Protein AF-A0A662EHV6-F1 (afdb_monomer)

Solvent-accessible surface area (backbone atoms only — not comparable to full-atom values): 7447 Å² total; per-residue (Å²): 114,70,72,64,53,60,54,46,40,77,77,34,56,90,29,50,46,76,47,79,94,77,36,80,43,64,39,72,70,34,49,52,53,50,50,56,39,47,53,36,38,73,76,69,40,50,70,58,54,27,38,51,53,51,51,53,54,51,51,53,52,51,58,62,69,69,54,76,88,69,84,81,82,81,90,74,82,76,65,64,75,56,52,56,55,53,50,51,52,51,50,52,51,50,51,54,53,49,52,53,52,48,51,54,50,50,56,51,50,74,72,46,69,84,55,77,78,63,65,67,78,68,80,124

Nearest PDB structures (foldsee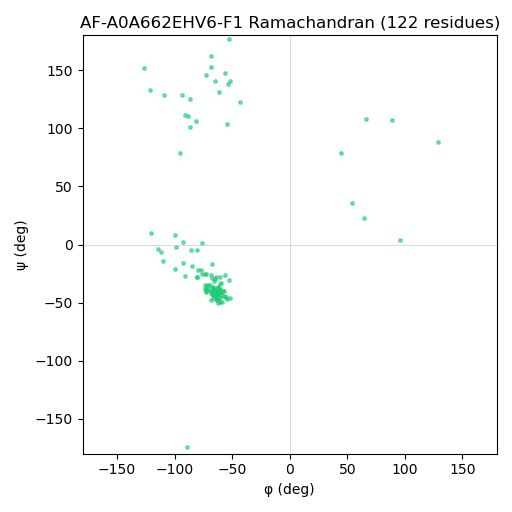k):
  3gpv-assembly1_A  TM=4.441E-01  e=5.836E-02  [Bacillus thuringiensis] serovar konkukian
  5i41-assembly1_B  TM=6.691E-01  e=4.387E-01  Bacillus subtilis subsp. subtilis str. 168
  1q07-assembly1_B  TM=4.599E-01  e=5.794E-01  Escherichia coli
  4wlw-assembly2_A  TM=4.585E-01  e=7.652E-01  Escherichia coli K-12
  4wls-assembly1_B  TM=4.390E-01  e=1.011E+00  Escherichia coli DH5[alpha]

Sequence (124 aa):
MRNRIEAVRDLLAADIRRGANNQLLITERGLDTLKALQELCETGHTLKEASNILRYEINRKDERLARPGSETGQKLDKQEETGWEALVEHLAAQVRALERRVAALEARRAGEGEPWWLRWTGAQ

Foldseek 3Di:
DVVLCVLCCVVQVVFWDQDPPRDTHGHPVSVVLVVQLVVCVVVVDDSNVSSVVVVVVVVVVVVVVPDDDDDDDDDPPPPVVVVVVVVVVVVVVVVVVVVVVVVVVVVVVVVVPDDPVVVVVPDD

Mean predicted aligned error: 17.4 Å

pLDDT: mean 73.5, std 15.08, range [35.88, 93.5]

Structure (mmCIF, N/CA/C/O backbone):
data_AF-A0A662EHV6-F1
#
_entry.id   AF-A0A662EHV6-F1
#
loop_
_atom_site.group_PDB
_atom_site.id
_atom_site.type_symbol
_atom_site.label_atom_id
_atom_site.label_alt_id
_atom_site.label_comp_id
_atom_site.label_asym_id
_atom_site.label_entity_id
_atom_site.label_seq_id
_atom_site.pdbx_PDB_ins_code
_atom_site.Cartn_x
_atom_site.Cartn_y
_atom_site.Cartn_z
_atom_site.occupancy
_atom_site.B_iso_or_equiv
_atom_site.auth_seq_id
_atom_site.auth_comp_id
_atom_site.auth_asym_id
_atom_site.auth_atom_id
_atom_site.pdbx_PDB_model_num
ATOM 1 N N . MET A 1 1 ? 12.857 -9.197 4.931 1.00 49.81 1 MET A N 1
ATOM 2 C CA . MET A 1 1 ? 13.136 -8.338 3.751 1.00 49.81 1 MET A CA 1
ATOM 3 C C . MET A 1 1 ? 12.500 -8.851 2.454 1.00 49.81 1 MET A C 1
ATOM 5 O O . MET A 1 1 ? 11.968 -8.029 1.722 1.00 49.81 1 MET A O 1
ATOM 9 N N . ARG A 1 2 ? 12.482 -10.171 2.187 1.00 52.22 2 ARG A N 1
ATOM 10 C CA . ARG A 1 2 ? 11.960 -10.780 0.940 1.00 52.22 2 ARG A CA 1
ATOM 11 C C . ARG A 1 2 ? 10.531 -10.348 0.557 1.00 52.22 2 ARG A C 1
ATOM 13 O O . ARG A 1 2 ? 10.329 -9.874 -0.553 1.00 52.22 2 ARG A O 1
ATOM 20 N N . ASN A 1 3 ? 9.601 -10.350 1.518 1.00 58.53 3 ASN A N 1
ATOM 21 C CA . ASN A 1 3 ? 8.202 -9.948 1.287 1.00 58.53 3 ASN A CA 1
ATOM 22 C C . ASN A 1 3 ? 8.025 -8.476 0.877 1.00 58.53 3 ASN A C 1
ATOM 24 O O . ASN A 1 3 ? 7.059 -8.141 0.199 1.00 58.53 3 ASN A O 1
ATOM 28 N N . ARG A 1 4 ? 8.937 -7.581 1.289 1.00 58.06 4 ARG A N 1
ATOM 29 C CA . ARG A 1 4 ? 8.844 -6.147 0.956 1.00 58.06 4 ARG A CA 1
ATOM 30 C C . ARG A 1 4 ? 9.187 -5.897 -0.510 1.00 58.06 4 ARG A C 1
ATOM 32 O O . ARG A 1 4 ? 8.544 -5.084 -1.156 1.00 58.06 4 ARG A O 1
ATOM 39 N N . ILE A 1 5 ? 10.170 -6.629 -1.027 1.00 62.12 5 ILE A N 1
ATOM 40 C CA . ILE A 1 5 ? 10.596 -6.531 -2.425 1.00 62.12 5 ILE A CA 1
ATOM 41 C C . ILE A 1 5 ? 9.547 -7.171 -3.340 1.00 62.12 5 ILE A C 1
ATOM 43 O O . ILE A 1 5 ? 9.223 -6.604 -4.376 1.00 62.12 5 ILE A O 1
ATOM 47 N N . GLU A 1 6 ? 8.958 -8.302 -2.940 1.00 66.75 6 GLU A N 1
ATOM 48 C CA . GLU A 1 6 ? 7.897 -8.960 -3.716 1.00 66.75 6 GLU A CA 1
ATOM 49 C C . GLU A 1 6 ? 6.646 -8.091 -3.878 1.00 66.75 6 GLU A C 1
ATOM 51 O O . GLU A 1 6 ? 6.082 -8.049 -4.965 1.00 66.75 6 GLU A O 1
ATOM 56 N N . ALA A 1 7 ? 6.255 -7.335 -2.847 1.00 64.88 7 ALA A N 1
ATOM 57 C CA . ALA A 1 7 ? 5.065 -6.483 -2.901 1.00 64.88 7 ALA A CA 1
ATOM 58 C C . ALA A 1 7 ? 5.130 -5.398 -3.990 1.00 64.88 7 ALA A C 1
ATOM 60 O O . ALA A 1 7 ? 4.089 -4.971 -4.492 1.00 64.88 7 ALA A O 1
ATOM 61 N N . VAL A 1 8 ? 6.335 -4.950 -4.345 1.00 67.00 8 VAL A N 1
ATOM 62 C CA . VAL A 1 8 ? 6.567 -3.846 -5.291 1.00 67.00 8 VAL A CA 1
ATOM 63 C C . VAL A 1 8 ? 7.159 -4.344 -6.613 1.00 67.00 8 VAL A C 1
ATOM 65 O O . VAL A 1 8 ? 7.134 -3.634 -7.615 1.00 67.00 8 VAL A O 1
ATOM 68 N N . ARG A 1 9 ? 7.645 -5.590 -6.655 1.00 74.81 9 ARG A N 1
ATOM 69 C CA . ARG A 1 9 ? 8.283 -6.180 -7.837 1.00 74.81 9 ARG A CA 1
ATOM 70 C C . ARG A 1 9 ? 7.395 -6.089 -9.068 1.00 74.81 9 ARG A C 1
ATOM 72 O O . ARG A 1 9 ? 7.876 -5.682 -10.113 1.00 74.81 9 ARG A O 1
ATOM 79 N N . ASP A 1 10 ? 6.123 -6.440 -8.938 1.00 75.00 10 ASP A N 1
ATOM 80 C CA . ASP A 1 10 ? 5.221 -6.511 -10.088 1.00 75.00 10 ASP A CA 1
ATOM 81 C C . ASP A 1 10 ? 4.845 -5.110 -10.614 1.00 75.00 10 ASP A C 1
ATOM 83 O O . ASP A 1 10 ? 4.591 -4.956 -11.802 1.00 75.00 10 ASP A O 1
ATOM 87 N N . LEU A 1 11 ? 4.890 -4.079 -9.757 1.00 74.19 11 LEU A N 1
ATOM 88 C CA . LEU A 1 11 ? 4.700 -2.675 -10.151 1.00 74.19 11 LEU A CA 1
ATOM 89 C C . LEU A 1 11 ? 5.899 -2.121 -10.921 1.00 74.19 11 LEU A C 1
ATOM 91 O O . LEU A 1 11 ? 5.736 -1.345 -11.852 1.00 74.19 11 LEU A O 1
ATOM 95 N N . LEU A 1 12 ? 7.105 -2.517 -10.521 1.00 79.56 12 LEU A N 1
ATOM 96 C CA . LEU A 1 12 ? 8.347 -1.992 -11.080 1.00 79.56 12 LEU A CA 1
ATOM 97 C C . LEU A 1 12 ? 8.963 -2.909 -12.144 1.00 79.56 12 LEU A C 1
ATOM 99 O O . LEU A 1 12 ? 9.991 -2.568 -12.719 1.00 79.56 12 LEU A O 1
ATOM 103 N N . ALA A 1 13 ? 8.363 -4.069 -12.427 1.00 79.38 13 ALA A N 1
ATOM 104 C CA . ALA A 1 13 ? 8.908 -5.067 -13.349 1.00 79.38 13 ALA A CA 1
ATOM 105 C C . ALA A 1 13 ? 9.088 -4.531 -14.777 1.00 79.38 13 ALA A C 1
ATOM 107 O O . ALA A 1 13 ? 10.033 -4.919 -15.460 1.00 79.38 13 ALA A O 1
ATOM 108 N N . ALA A 1 14 ? 8.201 -3.635 -15.219 1.00 77.88 14 ALA A N 1
ATOM 109 C CA . ALA A 1 14 ? 8.291 -2.996 -16.530 1.00 77.88 14 ALA A CA 1
ATOM 110 C C . ALA A 1 14 ? 9.367 -1.894 -16.586 1.00 77.88 14 ALA A C 1
ATOM 112 O O . ALA A 1 14 ? 9.915 -1.614 -17.653 1.00 77.88 14 ALA A O 1
ATOM 113 N N . ASP A 1 15 ? 9.689 -1.307 -15.432 1.00 82.25 15 ASP A N 1
ATOM 114 C CA . ASP A 1 15 ? 10.468 -0.076 -15.298 1.00 82.25 15 ASP A CA 1
ATOM 115 C C . ASP A 1 15 ? 11.855 -0.283 -14.664 1.00 82.25 15 ASP A C 1
ATOM 117 O O . ASP A 1 15 ? 12.668 0.641 -14.631 1.00 82.25 15 ASP A O 1
ATOM 121 N N . ILE A 1 16 ? 12.161 -1.497 -14.192 1.00 84.12 16 ILE A N 1
ATOM 122 C CA . ILE A 1 16 ? 13.467 -1.889 -13.654 1.00 84.12 16 ILE A CA 1
ATOM 123 C C . ILE A 1 16 ? 14.170 -2.838 -14.619 1.00 84.12 16 ILE A C 1
ATOM 125 O O . ILE A 1 16 ? 13.651 -3.887 -14.999 1.00 84.12 16 ILE A O 1
ATOM 129 N N . ARG A 1 17 ? 15.421 -2.516 -14.945 1.00 82.19 17 ARG A N 1
ATOM 130 C CA . ARG A 1 17 ? 16.323 -3.368 -15.724 1.00 82.19 17 ARG A CA 1
ATOM 131 C C . ARG A 1 17 ? 17.636 -3.567 -14.983 1.00 82.19 17 ARG A C 1
ATOM 133 O O . ARG A 1 17 ? 18.073 -2.711 -14.221 1.00 82.19 17 ARG A O 1
ATOM 140 N N . ARG A 1 18 ? 18.297 -4.701 -15.219 1.00 84.31 18 ARG A N 1
ATOM 141 C CA . ARG A 1 18 ? 19.673 -4.906 -14.749 1.00 84.31 18 ARG A CA 1
ATOM 142 C C . ARG A 1 18 ? 20.649 -4.355 -15.786 1.00 84.31 18 ARG A C 1
ATOM 144 O O . ARG A 1 18 ? 20.575 -4.725 -16.954 1.00 84.31 18 ARG A O 1
ATOM 151 N N . GLY A 1 19 ? 21.535 -3.469 -15.352 1.00 83.31 19 GLY A N 1
ATOM 152 C CA . GLY A 1 19 ? 22.663 -2.960 -16.122 1.00 83.31 19 GLY A CA 1
ATOM 153 C C . GLY A 1 19 ? 23.918 -3.818 -15.955 1.00 83.31 19 GLY A C 1
ATOM 154 O O . GLY A 1 19 ? 23.908 -4.864 -15.296 1.00 83.31 19 GLY A O 1
ATOM 155 N N . ALA A 1 20 ? 25.023 -3.349 -16.538 1.00 84.25 20 ALA A N 1
ATOM 156 C CA . ALA A 1 20 ? 26.338 -3.956 -16.346 1.00 84.25 20 ALA A CA 1
ATOM 157 C C . ALA A 1 20 ? 26.703 -4.007 -14.850 1.00 84.25 20 ALA A C 1
ATOM 159 O O . ALA A 1 20 ? 26.296 -3.145 -14.072 1.00 84.25 20 ALA A O 1
ATOM 160 N N . ASN A 1 21 ? 27.454 -5.031 -14.431 1.00 82.44 21 ASN A N 1
ATOM 161 C CA . ASN A 1 21 ? 27.881 -5.212 -13.035 1.00 82.44 21 ASN A CA 1
ATOM 162 C C . ASN A 1 21 ? 26.732 -5.210 -12.008 1.00 82.44 21 ASN A C 1
ATOM 164 O O . ASN A 1 21 ? 26.892 -4.732 -10.888 1.00 82.44 21 ASN A O 1
ATOM 168 N N . ASN A 1 22 ? 25.570 -5.761 -12.376 1.00 78.38 22 ASN A N 1
ATOM 169 C CA . ASN A 1 22 ? 24.417 -5.916 -11.486 1.00 78.38 22 ASN A CA 1
ATOM 170 C C . ASN A 1 22 ? 23.791 -4.594 -10.996 1.00 78.38 22 ASN A C 1
ATOM 172 O O . ASN A 1 22 ? 23.107 -4.572 -9.971 1.00 78.38 22 ASN A O 1
ATOM 176 N N . GLN A 1 23 ? 24.004 -3.500 -11.729 1.00 82.69 23 GLN A N 1
ATOM 177 C CA . GLN A 1 23 ? 23.354 -2.218 -11.465 1.00 82.69 23 GLN A CA 1
ATOM 178 C C . GLN A 1 23 ? 21.840 -2.324 -11.689 1.00 82.69 23 GLN A C 1
ATOM 180 O O . GLN A 1 23 ? 21.396 -2.982 -12.629 1.00 82.69 23 GLN A O 1
ATOM 185 N N . LEU A 1 24 ? 21.038 -1.676 -10.844 1.00 81.62 24 LEU A N 1
ATOM 186 C CA . LEU A 1 24 ? 19.604 -1.514 -11.082 1.00 81.62 24 LEU A CA 1
ATOM 187 C C . LEU A 1 24 ? 19.393 -0.203 -11.835 1.00 81.62 24 LEU A C 1
ATOM 189 O O . LEU A 1 24 ? 19.621 0.874 -11.292 1.00 81.62 24 LEU A O 1
ATOM 193 N N . LEU A 1 25 ? 18.988 -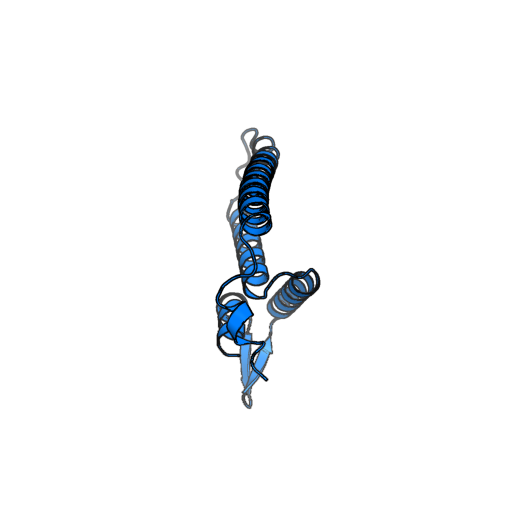0.314 -13.094 1.00 85.56 25 LEU A N 1
ATOM 194 C CA . LEU A 1 25 ? 18.582 0.807 -13.925 1.00 85.56 25 LEU A CA 1
ATOM 195 C C . LEU A 1 25 ? 17.071 0.955 -13.799 1.00 85.56 25 LEU A C 1
ATOM 197 O O . LEU A 1 25 ? 16.339 -0.021 -13.965 1.00 85.56 25 LEU A O 1
ATOM 201 N N . ILE A 1 26 ? 16.618 2.163 -13.492 1.00 86.06 26 ILE A N 1
ATOM 202 C CA . ILE A 1 26 ? 15.206 2.477 -13.284 1.00 86.06 26 ILE A CA 1
ATOM 203 C C . ILE A 1 26 ? 14.828 3.564 -14.286 1.00 86.06 26 ILE A C 1
ATOM 205 O O . ILE A 1 26 ? 15.573 4.530 -14.451 1.00 86.06 26 ILE A O 1
ATOM 209 N N . THR A 1 27 ? 13.708 3.390 -14.983 1.00 87.56 27 THR A N 1
ATOM 210 C CA . THR A 1 27 ? 13.149 4.428 -15.863 1.00 87.56 27 THR A CA 1
ATOM 211 C C . THR A 1 27 ? 12.628 5.608 -15.033 1.00 87.56 27 THR A C 1
ATOM 213 O O . THR A 1 27 ? 12.359 5.468 -13.840 1.00 87.56 27 THR A O 1
ATOM 216 N N . GLU A 1 28 ? 12.430 6.776 -15.649 1.00 84.69 28 GLU A N 1
ATOM 217 C CA . GLU A 1 28 ? 11.820 7.927 -14.957 1.00 84.69 28 GLU A CA 1
ATOM 218 C C . GLU A 1 28 ? 10.435 7.580 -14.389 1.00 84.69 28 GLU A C 1
ATOM 220 O O . GLU A 1 28 ? 10.145 7.869 -13.231 1.00 84.69 28 GLU A O 1
ATOM 225 N N . ARG A 1 29 ? 9.633 6.821 -15.146 1.00 81.25 29 ARG A N 1
ATOM 226 C CA . ARG A 1 29 ? 8.340 6.291 -14.690 1.00 81.25 29 ARG A CA 1
ATOM 227 C C . ARG A 1 29 ? 8.473 5.395 -13.451 1.00 81.25 29 ARG A C 1
ATOM 229 O O . ARG A 1 29 ? 7.665 5.489 -12.524 1.00 81.25 29 ARG A O 1
ATOM 236 N N . GLY A 1 30 ? 9.497 4.543 -13.408 1.00 83.81 30 GLY A N 1
ATOM 237 C CA . GLY A 1 30 ? 9.795 3.714 -12.240 1.00 83.81 30 GLY A CA 1
ATOM 238 C C . GLY A 1 30 ? 10.228 4.536 -11.027 1.00 83.81 30 GLY A C 1
ATOM 239 O O . GLY A 1 30 ? 9.850 4.215 -9.900 1.00 83.81 30 GLY A O 1
ATOM 240 N N . LEU A 1 31 ? 10.975 5.622 -11.247 1.00 87.12 31 LEU A N 1
ATOM 241 C CA . LEU A 1 31 ? 11.360 6.557 -10.191 1.00 87.12 31 LEU A CA 1
ATOM 242 C C . LEU A 1 31 ? 10.140 7.276 -9.605 1.00 87.12 31 LEU A C 1
ATOM 244 O O . LEU A 1 31 ? 10.019 7.366 -8.385 1.00 87.12 31 LEU A O 1
ATOM 248 N N . ASP A 1 32 ? 9.222 7.741 -10.448 1.00 86.62 32 ASP A N 1
ATOM 249 C CA . ASP A 1 32 ? 7.990 8.392 -9.993 1.00 86.62 32 ASP A CA 1
ATOM 250 C C . ASP A 1 32 ? 7.093 7.423 -9.217 1.00 86.62 32 ASP A C 1
ATOM 252 O O . ASP A 1 32 ? 6.553 7.771 -8.168 1.00 86.62 32 ASP A O 1
ATOM 256 N N . THR A 1 33 ? 7.022 6.167 -9.664 1.00 85.88 33 THR A N 1
ATOM 257 C CA . THR A 1 33 ? 6.310 5.100 -8.944 1.00 85.88 33 THR A CA 1
ATOM 258 C C . THR A 1 33 ? 6.916 4.856 -7.558 1.00 85.88 33 THR A C 1
ATOM 260 O O . THR A 1 33 ? 6.186 4.683 -6.584 1.00 85.88 33 THR A O 1
ATOM 263 N N . LEU A 1 34 ? 8.248 4.876 -7.436 1.00 86.69 34 LEU A N 1
ATOM 264 C CA . LEU A 1 34 ? 8.936 4.747 -6.148 1.00 86.69 34 LEU A CA 1
ATOM 265 C C . LEU A 1 34 ? 8.695 5.948 -5.227 1.00 86.69 34 LEU A C 1
ATOM 267 O O . LEU A 1 34 ? 8.496 5.744 -4.031 1.00 86.69 34 LEU A O 1
ATOM 271 N N . LYS A 1 35 ? 8.679 7.173 -5.766 1.00 88.69 35 LYS A N 1
ATOM 272 C CA . LYS A 1 35 ? 8.366 8.388 -4.996 1.00 88.69 35 LYS A CA 1
ATOM 273 C C . LYS A 1 35 ? 6.937 8.365 -4.463 1.00 88.69 35 LYS A C 1
ATOM 275 O O 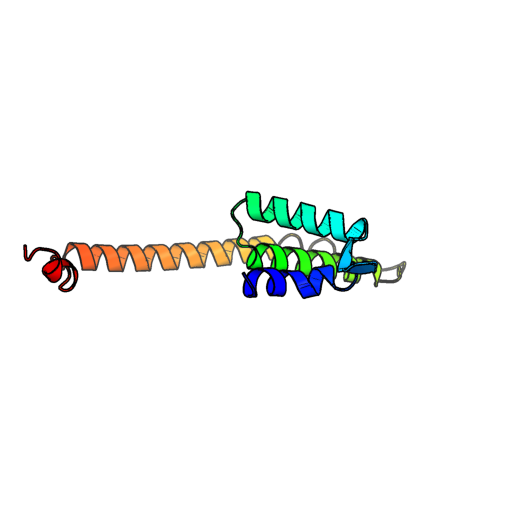. LYS A 1 35 ? 6.742 8.576 -3.273 1.00 88.69 35 LYS A O 1
ATOM 280 N N . ALA A 1 36 ? 5.961 8.033 -5.306 1.00 85.19 36 ALA A N 1
ATOM 281 C CA . ALA A 1 36 ? 4.565 7.921 -4.887 1.00 85.19 36 ALA A CA 1
ATOM 282 C C . ALA A 1 36 ? 4.380 6.819 -3.830 1.00 85.19 36 ALA A C 1
ATOM 284 O O . ALA A 1 36 ? 3.632 6.965 -2.865 1.00 85.19 36 ALA A O 1
ATOM 285 N N . LEU A 1 37 ? 5.114 5.712 -3.970 1.00 87.50 37 LEU A N 1
ATOM 286 C CA . LEU A 1 37 ? 5.100 4.642 -2.983 1.00 87.50 37 LEU A CA 1
ATOM 287 C C . LEU A 1 37 ? 5.730 5.071 -1.650 1.00 87.50 37 LEU A C 1
ATOM 289 O O . LEU A 1 37 ? 5.239 4.672 -0.594 1.00 87.50 37 LEU A O 1
ATOM 293 N N . GLN A 1 38 ? 6.790 5.881 -1.691 1.00 86.94 38 GLN A N 1
ATOM 294 C CA . GLN A 1 38 ? 7.396 6.474 -0.502 1.00 86.94 38 GLN A CA 1
ATOM 295 C C . GLN A 1 38 ? 6.427 7.435 0.195 1.00 86.94 38 GLN A C 1
ATOM 297 O O . GLN A 1 38 ? 6.232 7.297 1.397 1.00 86.94 38 GLN A O 1
ATOM 302 N N . GLU A 1 39 ? 5.774 8.329 -0.545 1.00 89.25 39 GLU A N 1
ATOM 303 C CA . GLU A 1 39 ? 4.791 9.280 -0.011 1.00 89.25 39 GLU A CA 1
ATOM 304 C C . GLU A 1 39 ? 3.638 8.561 0.710 1.00 89.25 39 GLU A C 1
ATOM 306 O O . GLU A 1 39 ? 3.301 8.886 1.846 1.00 89.25 39 GLU A O 1
ATOM 311 N N . LEU A 1 40 ? 3.105 7.489 0.113 1.00 87.25 40 LEU A N 1
ATOM 312 C CA . LEU A 1 40 ? 2.081 6.653 0.749 1.00 87.25 40 LEU A CA 1
ATOM 313 C C . LEU A 1 40 ? 2.596 5.911 1.992 1.00 87.25 40 LEU A C 1
ATOM 315 O O . LEU A 1 40 ? 1.839 5.646 2.922 1.00 87.25 40 LEU A O 1
ATOM 319 N N . CYS A 1 41 ? 3.877 5.546 2.034 1.00 85.00 41 CYS A N 1
ATOM 320 C CA . CYS A 1 41 ? 4.456 4.973 3.250 1.00 85.00 41 CYS A CA 1
ATOM 321 C C . CYS A 1 41 ? 4.632 6.036 4.346 1.00 85.00 41 CYS A C 1
ATOM 323 O O . CYS A 1 41 ? 4.456 5.730 5.525 1.00 85.00 41 CYS A O 1
ATOM 325 N N . GLU A 1 42 ? 4.962 7.273 3.974 1.00 89.38 42 GLU A N 1
ATOM 326 C CA . GLU A 1 42 ? 5.115 8.406 4.893 1.00 89.38 42 GLU A CA 1
ATOM 327 C C . GLU A 1 42 ? 3.779 8.830 5.520 1.00 89.38 42 GLU A C 1
ATOM 329 O O . GLU A 1 42 ? 3.754 9.247 6.677 1.00 89.38 42 GLU A O 1
ATOM 334 N N . THR A 1 43 ? 2.655 8.620 4.828 1.00 85.69 43 THR A N 1
ATOM 335 C CA . THR A 1 43 ? 1.304 8.838 5.379 1.00 85.69 43 THR A CA 1
ATOM 336 C C . THR A 1 43 ? 0.849 7.727 6.335 1.00 85.69 43 THR A C 1
ATOM 338 O O . THR A 1 43 ? -0.257 7.782 6.873 1.00 85.69 43 THR A O 1
ATOM 341 N N . GLY A 1 44 ? 1.699 6.725 6.585 1.00 84.44 44 GLY A N 1
ATOM 342 C CA . GLY A 1 44 ? 1.456 5.644 7.539 1.00 84.44 44 GLY A CA 1
ATOM 343 C C . GLY A 1 44 ? 0.883 4.366 6.926 1.00 84.44 44 GLY A C 1
ATOM 344 O O . GLY A 1 44 ? 0.612 3.421 7.669 1.00 84.44 44 GLY A O 1
ATOM 345 N N . HIS A 1 45 ? 0.724 4.285 5.600 1.00 83.19 45 HIS A N 1
ATOM 346 C CA . HIS A 1 45 ? 0.322 3.032 4.966 1.00 83.19 45 HIS A CA 1
ATOM 347 C C . HIS A 1 45 ? 1.461 2.019 4.969 1.00 83.19 45 HIS A C 1
ATOM 349 O O . HIS A 1 45 ? 2.642 2.331 4.800 1.00 83.19 45 HIS A O 1
ATOM 355 N N . THR A 1 46 ? 1.103 0.747 5.110 1.00 86.69 46 THR A N 1
ATOM 356 C CA . THR A 1 46 ? 2.070 -0.323 4.906 1.00 86.69 46 THR A CA 1
ATOM 357 C C . THR A 1 46 ? 2.458 -0.397 3.431 1.00 86.69 46 THR A C 1
ATOM 359 O O . THR A 1 46 ? 1.667 -0.117 2.531 1.00 86.69 46 THR A O 1
ATOM 362 N N . LEU A 1 47 ? 3.668 -0.885 3.155 1.00 80.00 47 LEU A N 1
ATOM 363 C CA . LEU A 1 47 ? 4.172 -1.057 1.787 1.00 80.00 47 LEU A CA 1
ATOM 364 C C . LEU A 1 47 ? 3.222 -1.864 0.878 1.00 80.00 47 LEU A C 1
ATOM 366 O O . LEU A 1 47 ? 3.174 -1.658 -0.332 1.00 80.00 47 LEU A O 1
ATOM 370 N N . LYS A 1 48 ? 2.464 -2.801 1.462 1.00 80.38 48 LYS A N 1
ATOM 371 C CA . LYS A 1 48 ? 1.481 -3.621 0.747 1.00 80.38 48 LYS A CA 1
ATOM 372 C C . LYS A 1 48 ? 0.237 -2.814 0.369 1.00 80.38 48 LYS A C 1
ATOM 374 O O . LYS A 1 48 ? -0.268 -2.975 -0.737 1.00 80.38 48 LYS A O 1
ATOM 379 N N . GLU A 1 49 ? -0.241 -1.964 1.270 1.00 80.69 49 GLU A N 1
ATOM 380 C CA . GLU A 1 49 ? -1.383 -1.076 1.027 1.00 80.69 49 GLU A CA 1
ATOM 381 C C . GLU A 1 49 ? -1.025 -0.009 -0.002 1.00 80.69 49 GLU A C 1
ATOM 383 O O . GLU A 1 49 ? -1.737 0.123 -0.992 1.00 80.69 49 GLU A O 1
ATOM 388 N N . ALA A 1 50 ? 0.129 0.644 0.153 1.00 84.81 50 ALA A N 1
ATOM 389 C CA . ALA A 1 50 ? 0.646 1.608 -0.815 1.00 84.81 50 ALA A CA 1
ATOM 390 C C . ALA A 1 50 ? 0.767 0.998 -2.225 1.00 84.81 50 ALA A C 1
ATOM 392 O O . ALA A 1 50 ? 0.318 1.576 -3.212 1.00 84.81 50 ALA A O 1
ATOM 393 N N . SER A 1 51 ? 1.302 -0.225 -2.318 1.00 82.31 51 SER A N 1
ATOM 394 C CA . SER A 1 51 ? 1.397 -0.969 -3.580 1.00 82.31 51 SER A CA 1
ATOM 395 C C . SER A 1 51 ? 0.022 -1.288 -4.188 1.00 82.31 51 SER A C 1
ATOM 397 O O . SER A 1 51 ? -0.176 -1.163 -5.397 1.00 82.31 51 SER A O 1
ATOM 399 N N . ASN A 1 52 ? -0.963 -1.665 -3.369 1.00 83.50 52 ASN A N 1
ATOM 400 C CA . ASN A 1 52 ? -2.320 -1.926 -3.853 1.00 83.50 52 ASN A CA 1
ATOM 401 C C . ASN A 1 52 ? -3.012 -0.652 -4.364 1.00 83.50 52 ASN A C 1
ATOM 403 O O . ASN A 1 52 ? -3.669 -0.709 -5.403 1.00 83.50 52 ASN A O 1
ATOM 407 N N . ILE A 1 53 ? -2.840 0.477 -3.669 1.00 84.81 53 ILE A N 1
ATOM 408 C CA . ILE A 1 53 ? -3.373 1.785 -4.077 1.00 84.81 53 ILE A CA 1
ATOM 409 C C . ILE A 1 53 ? -2.790 2.181 -5.438 1.00 84.81 53 ILE A C 1
ATOM 411 O O . ILE A 1 53 ? -3.539 2.461 -6.372 1.00 84.81 53 ILE A O 1
ATOM 415 N N . LEU A 1 54 ? -1.468 2.087 -5.600 1.00 85.00 54 LEU A N 1
ATOM 416 C CA . LEU A 1 54 ? -0.812 2.422 -6.866 1.00 85.00 54 LEU A CA 1
ATOM 417 C C . LEU A 1 54 ? -1.240 1.516 -8.025 1.00 85.00 54 LEU A C 1
ATOM 419 O O . LEU A 1 54 ? -1.436 2.007 -9.135 1.00 85.00 54 LEU A O 1
ATOM 423 N N . ARG A 1 55 ? -1.453 0.211 -7.793 1.00 83.19 55 ARG A N 1
ATOM 424 C CA . ARG A 1 55 ? -2.016 -0.674 -8.835 1.00 83.19 55 ARG A CA 1
ATOM 425 C C . ARG A 1 55 ? -3.392 -0.212 -9.290 1.00 83.19 55 ARG A C 1
ATOM 427 O O . ARG A 1 55 ? -3.673 -0.225 -10.485 1.00 83.19 55 ARG A O 1
ATOM 434 N N . TYR A 1 56 ? -4.245 0.176 -8.346 1.00 81.94 56 TYR A N 1
ATOM 435 C CA . TYR A 1 56 ? -5.583 0.654 -8.663 1.00 81.94 56 TYR A CA 1
ATOM 436 C C . TYR A 1 56 ? -5.536 1.940 -9.500 1.00 81.94 56 TYR A C 1
ATOM 438 O O . TYR A 1 56 ? -6.247 2.051 -10.498 1.00 81.94 56 TYR A O 1
ATOM 446 N N . GLU A 1 57 ? -4.651 2.877 -9.156 1.00 82.69 57 GLU A N 1
ATOM 447 C CA . GLU A 1 57 ? -4.478 4.122 -9.910 1.00 82.69 57 GLU A CA 1
ATOM 448 C C . GLU A 1 57 ? -3.932 3.907 -11.325 1.00 82.69 57 GLU A C 1
ATOM 450 O O . GLU A 1 57 ? -4.414 4.540 -12.267 1.00 82.69 57 GLU A O 1
ATOM 455 N N . ILE A 1 58 ? -2.949 3.016 -11.490 1.00 79.06 58 ILE A N 1
ATOM 456 C CA . ILE A 1 58 ? -2.375 2.683 -12.801 1.00 79.06 58 ILE A CA 1
ATOM 457 C C . ILE A 1 58 ? -3.441 2.044 -13.695 1.00 79.06 58 ILE A C 1
ATOM 459 O O . ILE A 1 58 ? -3.651 2.517 -14.810 1.00 79.06 58 ILE A O 1
ATOM 463 N N . ASN A 1 59 ? -4.185 1.058 -13.183 1.00 76.81 59 ASN A N 1
ATOM 464 C CA . ASN A 1 59 ? -5.262 0.415 -13.939 1.00 76.81 59 ASN A CA 1
ATOM 465 C C . ASN A 1 59 ? -6.355 1.416 -14.345 1.00 76.81 59 ASN A C 1
ATOM 467 O O . ASN A 1 59 ? -6.795 1.410 -15.491 1.00 76.81 59 ASN A O 1
ATOM 471 N N . ARG A 1 60 ? -6.747 2.335 -13.449 1.00 76.62 60 ARG A N 1
ATOM 472 C CA . ARG A 1 60 ? -7.716 3.397 -13.775 1.00 76.62 60 ARG A CA 1
ATOM 473 C C . ARG A 1 60 ? -7.217 4.346 -14.864 1.00 76.62 60 ARG A C 1
ATOM 475 O O . ARG A 1 60 ? -8.011 4.805 -15.686 1.00 76.62 60 ARG A O 1
ATOM 482 N N . LYS A 1 61 ? -5.926 4.689 -14.862 1.00 71.19 61 LYS A N 1
ATOM 483 C CA . LYS A 1 61 ? -5.326 5.536 -15.905 1.00 71.19 61 LYS A CA 1
ATOM 484 C C . LYS A 1 61 ? -5.296 4.811 -17.250 1.00 71.19 61 LYS A C 1
ATOM 486 O O . LYS A 1 61 ? -5.674 5.414 -18.251 1.00 71.19 61 LYS A O 1
ATOM 491 N N . ASP A 1 62 ? -4.940 3.531 -17.263 1.00 67.62 62 ASP A N 1
ATOM 492 C CA . ASP A 1 62 ? -4.917 2.724 -18.485 1.00 67.62 62 ASP A CA 1
ATOM 493 C C . ASP A 1 62 ? -6.330 2.517 -19.064 1.00 67.62 62 ASP A C 1
ATOM 495 O O . ASP A 1 62 ? -6.524 2.666 -20.268 1.00 67.62 62 ASP A O 1
ATOM 499 N N . GLU A 1 63 ? -7.350 2.299 -18.226 1.00 64.12 63 GLU A N 1
ATOM 500 C CA . GLU A 1 63 ? -8.757 2.222 -18.661 1.00 64.12 63 GLU A CA 1
ATOM 501 C C . GLU A 1 63 ? -9.268 3.534 -19.278 1.00 64.12 63 GLU A C 1
ATOM 503 O O . GLU A 1 63 ? -10.036 3.516 -20.245 1.00 64.12 63 GLU A O 1
ATOM 508 N N . ARG A 1 64 ? -8.832 4.686 -18.752 1.00 60.00 64 ARG A N 1
ATOM 509 C CA . ARG A 1 64 ? -9.166 6.005 -19.316 1.00 60.00 64 ARG A CA 1
ATOM 510 C C . ARG A 1 64 ? -8.492 6.249 -20.666 1.00 60.00 64 ARG A C 1
ATOM 512 O O . ARG A 1 64 ? -9.099 6.881 -21.524 1.00 60.00 64 ARG A O 1
ATOM 519 N N . LEU A 1 65 ? -7.271 5.752 -20.860 1.00 58.75 65 LEU A N 1
ATOM 520 C CA . LEU A 1 65 ? -6.508 5.903 -22.105 1.00 58.75 65 LEU A CA 1
ATOM 521 C C . LEU A 1 65 ? -6.927 4.896 -23.188 1.00 58.75 65 LEU A C 1
ATOM 523 O O . LEU A 1 65 ? -6.826 5.193 -24.375 1.00 58.75 65 LEU A O 1
ATOM 527 N N . ALA A 1 66 ? -7.425 3.721 -22.794 1.00 56.69 66 ALA A N 1
ATOM 528 C CA . ALA A 1 66 ? -7.860 2.666 -23.706 1.00 56.69 66 ALA A CA 1
ATOM 529 C C . ALA A 1 66 ? -9.266 2.880 -24.298 1.00 56.69 66 ALA A C 1
ATOM 531 O O . ALA A 1 66 ? -9.680 2.103 -25.158 1.00 56.69 66 ALA A O 1
ATOM 532 N N . ARG A 1 67 ? -10.013 3.915 -23.881 1.00 44.88 67 ARG A N 1
ATOM 533 C CA . ARG A 1 67 ? -11.254 4.314 -24.561 1.00 44.88 67 ARG A CA 1
ATOM 534 C C . ARG A 1 67 ? -10.914 5.180 -25.782 1.00 44.88 67 ARG A C 1
ATOM 536 O O . ARG A 1 67 ? -10.573 6.347 -25.594 1.00 44.88 67 ARG A O 1
ATOM 543 N N . PRO A 1 68 ? -11.034 4.676 -27.028 1.00 45.91 68 PRO A N 1
ATOM 544 C CA . PRO A 1 68 ? -10.996 5.552 -28.191 1.00 45.91 68 PRO A CA 1
ATOM 545 C C . PRO A 1 68 ? -12.174 6.523 -28.084 1.00 45.91 68 PRO A C 1
ATOM 547 O O . PRO A 1 68 ? -13.297 6.109 -27.789 1.00 45.91 68 PRO A O 1
ATOM 550 N N . GLY A 1 69 ? -11.903 7.815 -28.267 1.00 52.09 69 GLY A N 1
ATOM 551 C CA . GLY A 1 69 ? -12.918 8.860 -28.219 1.00 52.09 69 GLY A CA 1
ATOM 552 C C . GLY A 1 69 ? -14.053 8.549 -29.190 1.00 52.09 69 GLY A C 1
ATOM 553 O O . GLY A 1 69 ? -13.905 8.717 -30.396 1.00 52.09 69 GLY A O 1
ATOM 554 N N . SER A 1 70 ? -15.183 8.087 -28.658 1.00 39.81 70 SER A N 1
ATOM 555 C CA . SER A 1 70 ? -16.448 8.106 -29.374 1.00 39.81 70 SER A CA 1
ATOM 556 C C . SER A 1 70 ? -17.062 9.469 -29.112 1.00 39.81 70 SER A C 1
ATOM 558 O O . SER A 1 70 ? -17.617 9.724 -28.042 1.00 39.81 70 SER A O 1
ATOM 560 N N . GLU A 1 71 ? -16.944 10.361 -30.091 1.00 50.44 71 GLU A N 1
ATOM 561 C CA . GLU A 1 71 ? -17.889 11.460 -30.210 1.00 50.44 71 GLU A CA 1
ATOM 562 C C . GLU A 1 71 ? -19.307 10.869 -30.227 1.00 50.44 71 GLU A C 1
ATOM 564 O O . GLU A 1 71 ? -19.572 9.859 -30.882 1.00 50.44 71 GLU A O 1
ATOM 569 N N . THR A 1 72 ? -20.217 11.532 -29.513 1.00 40.53 72 THR A N 1
ATOM 570 C CA . THR A 1 72 ? -21.638 11.192 -29.306 1.00 40.53 72 THR A CA 1
ATOM 571 C C . THR A 1 72 ? -21.934 10.285 -28.106 1.00 40.53 72 THR A C 1
ATOM 573 O O . THR A 1 72 ? -21.790 9.070 -28.165 1.00 40.53 72 THR A O 1
ATOM 576 N N . GLY A 1 73 ? -22.520 10.884 -27.061 1.00 35.88 73 GLY A N 1
ATOM 577 C CA . GLY A 1 73 ? -23.556 10.202 -26.278 1.00 35.88 73 GLY A CA 1
ATOM 578 C C . GLY A 1 73 ? -23.389 10.171 -24.759 1.00 35.88 73 GLY A C 1
ATOM 579 O O . GLY A 1 73 ? -22.954 9.180 -24.202 1.00 35.88 73 GLY A O 1
ATOM 580 N N . GLN A 1 74 ? -23.910 11.214 -24.109 1.00 41.56 74 GLN A N 1
ATOM 581 C CA . GLN A 1 74 ? -24.732 11.122 -22.890 1.00 41.56 74 GLN A CA 1
ATOM 582 C C . GLN A 1 74 ? -24.095 10.601 -21.580 1.00 41.56 74 GLN A C 1
ATOM 584 O O . GLN A 1 74 ? -23.963 9.411 -21.337 1.00 41.56 74 GLN A O 1
ATOM 589 N N . LYS A 1 75 ? -23.904 11.552 -20.651 1.00 44.25 75 LYS A N 1
ATOM 590 C CA . LYS A 1 75 ? -24.122 11.424 -19.194 1.00 44.25 75 LYS A CA 1
ATOM 591 C C . LYS A 1 75 ? -23.585 10.142 -18.529 1.00 44.25 75 LYS A C 1
ATOM 593 O O . LYS A 1 75 ? -24.365 9.289 -18.124 1.00 44.25 75 LYS A O 1
ATOM 598 N N . LEU A 1 76 ? -22.281 10.085 -18.273 1.00 44.03 76 LEU A N 1
ATOM 599 C CA . LEU A 1 76 ? -21.705 9.147 -17.292 1.00 44.03 76 LEU A CA 1
ATOM 600 C C . LEU A 1 76 ? -20.955 9.841 -16.145 1.00 44.03 76 LEU A C 1
ATOM 602 O O . LEU A 1 76 ? -20.335 9.175 -15.330 1.00 44.03 76 LEU A O 1
ATOM 606 N N . ASP A 1 77 ? -21.071 11.165 -16.031 1.00 44.00 77 ASP A N 1
ATOM 607 C CA . ASP A 1 77 ? -20.307 11.957 -15.055 1.00 44.00 77 ASP A CA 1
ATOM 608 C C . ASP A 1 77 ? -21.028 12.180 -13.712 1.00 44.00 77 ASP A C 1
ATOM 610 O O . ASP A 1 77 ? -20.523 12.874 -12.845 1.00 44.00 77 ASP A O 1
ATOM 614 N N . LYS A 1 78 ? -22.229 11.615 -13.513 1.00 45.66 78 LYS A N 1
ATOM 615 C CA . LYS A 1 78 ? -23.021 11.829 -12.279 1.00 45.66 78 LYS A CA 1
ATOM 616 C C . LYS A 1 78 ? -23.225 10.594 -11.403 1.00 45.66 78 LYS A C 1
ATOM 618 O O . LYS A 1 78 ? -23.821 10.713 -10.338 1.00 45.66 78 LYS A O 1
ATOM 623 N N . GLN A 1 79 ? -22.762 9.418 -11.827 1.00 44.69 79 GLN A N 1
ATOM 624 C CA . GL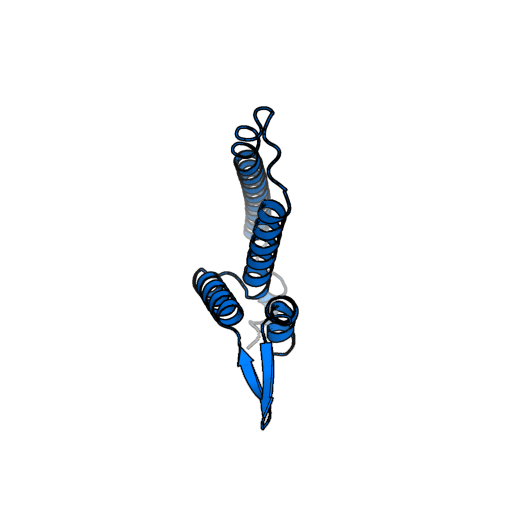N A 1 79 ? -22.919 8.188 -11.037 1.00 44.69 79 GLN A CA 1
ATOM 625 C C . GLN A 1 79 ? -21.663 7.805 -10.241 1.00 44.69 79 GLN A C 1
ATOM 627 O O . GLN A 1 79 ? -21.790 7.103 -9.244 1.00 44.69 79 GLN A O 1
ATOM 632 N N . GLU A 1 80 ? -20.471 8.285 -10.618 1.00 48.53 80 GLU A N 1
ATOM 633 C CA . GLU A 1 80 ? -19.242 7.988 -9.863 1.00 48.53 80 GLU A CA 1
ATOM 634 C C . GLU A 1 80 ? -19.062 8.865 -8.612 1.00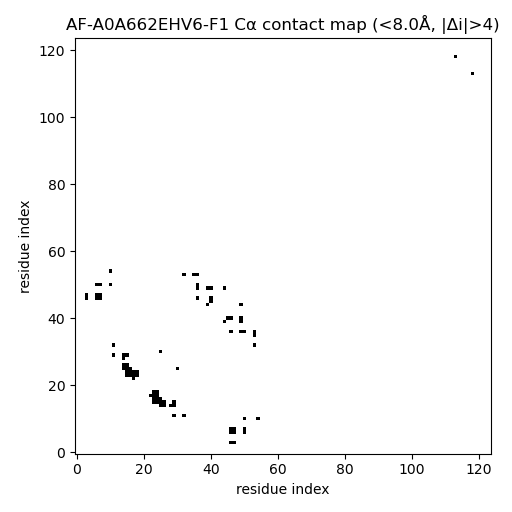 48.53 80 GLU A C 1
ATOM 636 O O . GLU A 1 80 ? -18.485 8.387 -7.637 1.00 48.53 80 GLU A O 1
ATOM 641 N N . GLU A 1 81 ? -19.598 10.094 -8.578 1.00 50.12 81 GLU A N 1
ATOM 642 C CA . GLU A 1 81 ? -19.458 10.984 -7.407 1.00 50.12 81 GLU A CA 1
ATOM 643 C C . GLU A 1 81 ? -20.158 10.439 -6.148 1.00 50.12 81 GLU A C 1
ATOM 645 O O . GLU A 1 81 ? -19.670 10.633 -5.041 1.00 50.12 81 GLU A O 1
ATOM 650 N N . THR A 1 82 ? -21.244 9.673 -6.297 1.00 53.47 82 THR A N 1
ATOM 651 C CA . THR A 1 82 ? -22.030 9.140 -5.162 1.00 53.47 82 THR A CA 1
ATOM 652 C C . THR A 1 82 ? -21.603 7.740 -4.711 1.00 53.47 82 THR A C 1
ATOM 654 O O . THR A 1 82 ? -21.933 7.302 -3.608 1.00 53.47 82 THR A O 1
ATOM 657 N N . GLY A 1 83 ? -20.840 7.014 -5.536 1.00 60.38 83 GLY A N 1
ATOM 658 C CA . GLY A 1 83 ? -20.406 5.649 -5.221 1.00 60.38 83 GLY A CA 1
ATOM 659 C C . GLY A 1 83 ? -19.359 5.591 -4.107 1.00 60.38 83 GLY A C 1
ATOM 660 O O . GLY A 1 83 ? -19.374 4.673 -3.283 1.00 60.38 83 GLY A O 1
ATOM 661 N N . TRP A 1 84 ? -18.469 6.585 -4.047 1.00 74.44 84 TRP A N 1
ATOM 662 C CA . TRP A 1 84 ? -17.467 6.666 -2.984 1.00 74.44 84 TRP A CA 1
ATOM 663 C C . TRP A 1 84 ? -18.081 7.096 -1.648 1.00 74.44 84 TRP A C 1
ATOM 665 O O . TRP A 1 84 ? -17.698 6.557 -0.614 1.00 74.44 84 TRP A O 1
ATOM 675 N N . GLU A 1 85 ? -19.093 7.967 -1.659 1.00 76.56 85 GLU A N 1
ATOM 676 C CA . GLU A 1 85 ? -19.843 8.344 -0.453 1.00 76.56 85 GLU A CA 1
ATOM 677 C C . GLU A 1 85 ? -20.535 7.130 0.181 1.00 76.56 85 GLU A C 1
ATOM 679 O O . GLU A 1 85 ? -20.393 6.898 1.381 1.00 76.56 85 GLU A O 1
ATOM 684 N N . ALA A 1 86 ? -21.185 6.286 -0.630 1.00 72.31 86 ALA 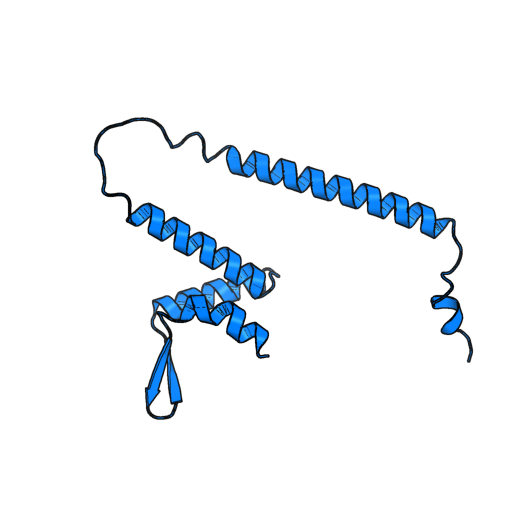A N 1
ATOM 685 C CA . ALA A 1 86 ? -21.798 5.043 -0.160 1.00 72.31 86 ALA A CA 1
ATOM 686 C C . ALA A 1 86 ? -20.766 4.054 0.416 1.00 72.31 86 ALA A C 1
ATOM 688 O O . ALA A 1 86 ? -21.028 3.379 1.415 1.00 72.31 86 ALA A O 1
ATOM 689 N N . LEU A 1 87 ? -19.571 3.977 -0.182 1.00 73.25 87 LEU A N 1
ATOM 690 C CA . LEU A 1 87 ? -18.475 3.158 0.340 1.00 73.25 87 LEU A CA 1
ATOM 691 C C . LEU A 1 87 ? -17.953 3.700 1.679 1.00 73.25 87 LEU A C 1
ATOM 693 O O . LEU A 1 87 ? -17.741 2.925 2.610 1.00 73.25 87 LEU A O 1
ATOM 697 N N . VAL A 1 88 ? -17.772 5.017 1.795 1.00 89.38 88 VAL A N 1
ATOM 698 C CA . VAL A 1 88 ? -17.338 5.679 3.033 1.00 89.38 88 VAL A CA 1
ATOM 699 C C . VAL A 1 88 ? -18.375 5.493 4.137 1.00 89.38 88 VAL A C 1
ATOM 701 O O . VAL A 1 88 ? -18.014 5.146 5.261 1.00 89.38 88 VAL A O 1
ATOM 704 N N . GLU A 1 89 ? -19.662 5.642 3.827 1.00 84.62 89 GLU A N 1
ATOM 705 C CA . GLU A 1 89 ? -20.746 5.420 4.784 1.00 84.62 89 GLU A CA 1
ATOM 706 C C . GLU A 1 89 ? -20.791 3.961 5.255 1.00 84.62 89 GLU A C 1
ATOM 708 O O . GLU A 1 89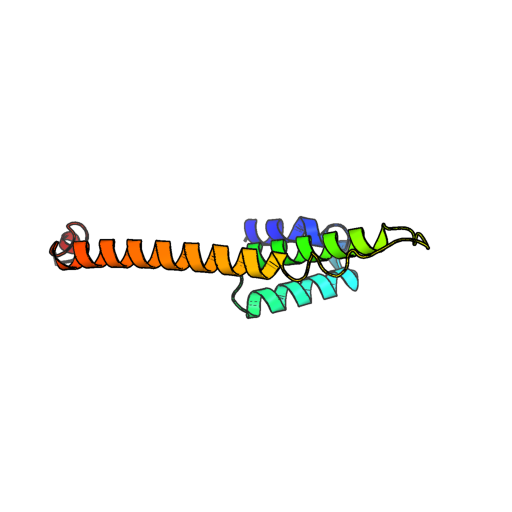 ? -20.906 3.689 6.457 1.00 84.62 89 GLU A O 1
ATOM 713 N N . HIS A 1 90 ? -20.620 3.015 4.330 1.00 81.69 90 HIS A N 1
ATOM 714 C CA . HIS A 1 90 ? -20.538 1.597 4.651 1.00 81.69 90 HIS A CA 1
ATOM 715 C C . HIS A 1 90 ? -19.343 1.282 5.562 1.00 81.69 90 HIS A C 1
ATOM 717 O O . HIS A 1 90 ? -19.504 0.609 6.583 1.00 81.69 90 HIS A O 1
ATOM 723 N N . LEU A 1 91 ? -18.154 1.799 5.243 1.00 88.38 91 LEU A N 1
ATOM 724 C CA . LEU A 1 91 ? -16.950 1.612 6.056 1.00 88.38 91 LEU A CA 1
ATOM 725 C C . LEU A 1 91 ? -17.099 2.256 7.440 1.00 88.38 91 LEU A C 1
ATOM 727 O O . LEU A 1 91 ? -16.784 1.620 8.446 1.00 88.38 91 LEU A O 1
ATOM 731 N N . ALA A 1 92 ? -17.665 3.461 7.525 1.00 89.56 92 ALA A N 1
ATOM 732 C CA . ALA A 1 92 ? -17.971 4.109 8.797 1.00 89.56 92 ALA A CA 1
ATOM 733 C C . ALA A 1 92 ? -18.958 3.278 9.637 1.00 89.56 92 ALA A C 1
ATOM 735 O O . ALA A 1 92 ? -18.805 3.158 10.855 1.00 89.56 92 ALA A O 1
ATOM 736 N N . ALA A 1 93 ? -19.956 2.650 9.006 1.00 86.62 93 ALA A N 1
ATOM 737 C CA . ALA A 1 93 ? -20.873 1.742 9.688 1.00 86.62 93 ALA A CA 1
ATOM 738 C C . ALA A 1 93 ? -20.166 0.481 10.215 1.00 86.62 93 ALA A C 1
ATOM 740 O O . ALA A 1 93 ? -20.455 0.047 11.335 1.00 86.62 93 ALA A O 1
ATOM 741 N N . GLN A 1 94 ? -19.218 -0.076 9.456 1.00 89.00 94 GLN A N 1
ATOM 742 C CA . GLN A 1 94 ? -18.403 -1.205 9.907 1.00 89.00 94 GLN A CA 1
ATOM 743 C C . GLN A 1 94 ? -17.508 -0.834 11.096 1.00 89.00 94 GLN A C 1
ATOM 745 O O . GLN A 1 94 ? -17.477 -1.578 12.077 1.00 89.00 94 GLN A O 1
ATOM 750 N N . VAL A 1 95 ? -16.845 0.328 11.058 1.00 93.50 95 VAL A N 1
ATOM 751 C CA . VAL A 1 95 ? -16.020 0.827 12.173 1.00 93.50 95 VAL A CA 1
ATOM 752 C C . VAL A 1 95 ? -16.866 0.982 13.436 1.00 93.50 95 VAL A C 1
ATOM 754 O O . VAL A 1 95 ? -16.539 0.386 14.459 1.00 93.50 95 VAL A O 1
ATOM 757 N N . ARG A 1 96 ? -18.035 1.634 13.353 1.00 92.06 96 ARG A N 1
ATOM 758 C CA . ARG A 1 96 ? -18.966 1.755 14.493 1.00 92.06 96 ARG A CA 1
ATOM 759 C C . ARG A 1 96 ? -19.450 0.404 15.030 1.00 92.06 96 ARG A C 1
ATOM 761 O O . ARG A 1 96 ? -19.756 0.259 16.214 1.00 92.06 96 ARG A O 1
ATOM 768 N N . ALA A 1 97 ? -19.608 -0.602 14.171 1.00 89.31 97 ALA A N 1
ATOM 769 C CA . ALA A 1 97 ? -19.975 -1.949 14.606 1.00 89.31 97 ALA A CA 1
ATOM 770 C C . ALA A 1 97 ? -18.820 -2.640 15.349 1.00 89.31 97 ALA A C 1
ATOM 772 O O . ALA A 1 97 ? -19.060 -3.320 16.350 1.00 89.31 97 ALA A O 1
ATOM 773 N N . LEU A 1 98 ? -17.582 -2.446 14.892 1.00 91.50 98 LEU A N 1
ATOM 774 C CA . LEU A 1 98 ? -16.384 -2.946 15.562 1.00 91.50 98 LEU A CA 1
ATOM 775 C C . LEU A 1 98 ? -16.166 -2.255 16.908 1.00 91.50 98 LEU A C 1
ATOM 777 O O . LEU A 1 98 ? -15.989 -2.952 17.900 1.00 91.50 98 LEU A O 1
ATOM 781 N N . GLU A 1 99 ? -16.283 -0.930 16.974 1.00 90.38 99 GLU A N 1
ATOM 782 C CA . GLU A 1 99 ? -16.180 -0.159 18.220 1.00 90.38 99 GLU A CA 1
ATOM 783 C C . GLU A 1 99 ? -17.180 -0.646 19.270 1.00 90.38 99 GLU A C 1
ATOM 785 O O . GLU A 1 99 ? -16.806 -0.908 20.408 1.00 90.38 99 GLU A O 1
ATOM 790 N N . ARG A 1 100 ? -18.443 -0.878 18.884 1.00 90.31 100 ARG A N 1
ATOM 791 C CA . ARG A 1 100 ? -19.454 -1.441 19.798 1.00 90.31 100 ARG A CA 1
ATOM 792 C C . ARG A 1 100 ? -19.084 -2.831 20.305 1.00 90.31 100 ARG A C 1
ATOM 794 O O . ARG A 1 100 ? -19.335 -3.146 21.466 1.00 90.31 100 ARG A O 1
ATOM 801 N N . ARG A 1 101 ? -18.499 -3.676 19.453 1.00 89.00 101 ARG A N 1
ATOM 802 C CA . ARG A 1 101 ? -18.034 -5.011 19.858 1.00 89.00 101 ARG A CA 1
ATOM 803 C C . ARG A 1 101 ? -16.845 -4.917 20.804 1.00 89.00 101 ARG A C 1
ATOM 805 O O . ARG A 1 101 ? -16.823 -5.651 21.785 1.00 89.00 101 ARG A O 1
ATOM 812 N N . VAL A 1 102 ? -15.898 -4.022 20.534 1.00 89.81 102 VAL A N 1
ATOM 813 C CA . VAL A 1 102 ? -14.748 -3.769 21.408 1.00 89.81 102 VAL A CA 1
ATOM 814 C C . VAL A 1 102 ? -15.226 -3.245 22.757 1.00 89.81 102 VAL A C 1
ATOM 816 O O . VAL A 1 102 ? -14.912 -3.864 23.762 1.00 89.81 102 VAL A O 1
ATOM 819 N N . ALA A 1 103 ? -16.090 -2.231 22.790 1.00 86.94 103 ALA A N 1
ATOM 820 C CA . ALA A 1 103 ? -16.655 -1.701 24.029 1.00 86.94 103 ALA A CA 1
ATOM 821 C C . ALA A 1 103 ? -17.412 -2.772 24.836 1.00 86.94 103 ALA A C 1
ATOM 823 O O . ALA A 1 103 ? -17.281 -2.845 26.054 1.00 86.94 103 ALA A O 1
ATOM 824 N N . ALA A 1 104 ? -18.171 -3.653 24.173 1.00 86.56 104 ALA A N 1
ATOM 825 C CA . ALA A 1 104 ? -18.839 -4.769 24.842 1.00 86.56 104 ALA A CA 1
ATOM 826 C C . ALA A 1 104 ? -17.846 -5.802 25.408 1.00 86.56 104 ALA A C 1
ATOM 828 O O . ALA A 1 104 ? -18.082 -6.361 26.479 1.00 86.56 104 ALA A O 1
ATOM 829 N N . LEU A 1 105 ? -16.743 -6.069 24.704 1.00 84.12 105 LEU A N 1
ATOM 830 C CA . LEU A 1 105 ? -15.680 -6.959 25.175 1.00 84.12 105 LEU A CA 1
ATOM 831 C C . LEU A 1 105 ? -14.878 -6.332 26.319 1.00 84.12 105 LEU A C 1
ATOM 833 O O . LEU A 1 105 ? -14.552 -7.024 27.278 1.00 84.12 105 LEU A O 1
ATOM 837 N N . GLU A 1 106 ? -14.604 -5.035 26.256 1.00 83.75 106 GLU A N 1
ATOM 838 C CA . GLU A 1 106 ? -13.938 -4.281 27.316 1.00 83.75 106 GLU A CA 1
ATOM 839 C C . GLU A 1 106 ? -14.814 -4.177 28.564 1.00 83.75 106 GLU A C 1
ATOM 841 O O . GLU A 1 106 ? -14.318 -4.406 29.659 1.00 83.75 106 GLU A O 1
ATOM 846 N N . ALA A 1 107 ? -16.122 -3.942 28.422 1.00 80.44 107 ALA A N 1
ATOM 847 C CA . ALA A 1 107 ? -17.060 -3.958 29.545 1.00 80.44 107 ALA A CA 1
ATOM 848 C C . ALA A 1 107 ? -17.142 -5.343 30.209 1.00 80.44 107 ALA A C 1
ATOM 850 O O . ALA A 1 107 ? -17.191 -5.442 31.433 1.00 80.44 107 ALA A O 1
ATOM 851 N N . ARG A 1 108 ? -17.100 -6.423 29.414 1.00 75.19 108 ARG A N 1
ATOM 852 C CA . ARG A 1 108 ? -16.989 -7.795 29.939 1.00 75.19 108 ARG A CA 1
ATOM 853 C C . ARG A 1 108 ? -15.662 -8.009 30.669 1.00 75.19 108 ARG A C 1
ATOM 855 O O . ARG A 1 108 ? -15.663 -8.521 31.782 1.00 75.19 108 ARG A O 1
ATOM 862 N N . ARG A 1 109 ? -14.552 -7.533 30.099 1.00 70.50 109 ARG A N 1
ATOM 863 C CA . ARG A 1 109 ? -13.214 -7.601 30.706 1.00 70.50 109 ARG A CA 1
ATOM 864 C C . ARG A 1 109 ? -13.058 -6.715 31.948 1.00 70.50 109 ARG A C 1
ATOM 866 O O . ARG A 1 109 ? -12.228 -7.014 32.786 1.00 70.50 109 ARG A O 1
ATOM 873 N N . ALA A 1 110 ? -13.825 -5.638 32.085 1.00 66.06 110 ALA A N 1
ATOM 874 C CA . ALA A 1 110 ? -13.821 -4.804 33.286 1.00 66.06 110 ALA A CA 1
ATOM 875 C C . ALA A 1 110 ? -14.538 -5.483 34.469 1.00 66.06 110 ALA A C 1
ATOM 877 O O . ALA A 1 110 ? -14.240 -5.176 35.621 1.00 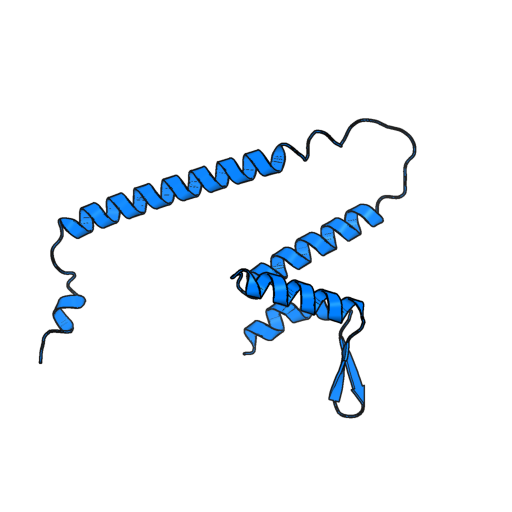66.06 110 ALA A O 1
ATOM 878 N N . GLY A 1 111 ? -15.473 -6.403 34.192 1.00 65.25 111 GLY A N 1
ATOM 879 C CA . GLY A 1 111 ? -16.153 -7.216 35.207 1.00 65.25 111 GLY A CA 1
ATOM 880 C C . GLY A 1 111 ? -15.455 -8.545 35.514 1.00 65.25 111 GLY A C 1
ATOM 881 O O . GLY A 1 111 ? -15.569 -9.060 36.625 1.00 65.25 111 GLY A O 1
ATOM 882 N N . GLU A 1 112 ? -14.717 -9.099 34.555 1.00 64.88 112 GLU A N 1
ATOM 883 C CA . GLU A 1 112 ? -13.889 -10.290 34.738 1.00 64.88 112 GLU A CA 1
ATOM 884 C C . GLU A 1 112 ? -12.499 -9.859 35.221 1.00 64.88 112 GLU A C 1
ATOM 886 O O . GLU A 1 112 ? -11.750 -9.226 34.486 1.00 64.88 112 GLU A O 1
ATOM 891 N N . GLY A 1 113 ? -12.168 -10.163 36.481 1.00 68.44 113 GLY A N 1
ATOM 892 C CA . GLY A 1 113 ? -10.870 -9.841 37.081 1.00 68.44 113 GLY A CA 1
ATOM 893 C C . GLY A 1 113 ? -9.657 -10.323 36.269 1.00 68.44 113 GLY A C 1
ATOM 894 O O . GLY A 1 113 ? -9.775 -10.976 35.234 1.00 68.44 113 GLY A O 1
ATOM 895 N N . GLU A 1 114 ? -8.465 -9.984 36.759 1.00 67.75 114 GLU A N 1
ATOM 896 C CA . GLU A 1 114 ? -7.203 -10.101 36.024 1.00 67.75 114 GLU A CA 1
ATOM 897 C C . GLU A 1 114 ? -7.061 -11.427 35.232 1.00 67.75 114 GLU A C 1
ATOM 899 O O . GLU A 1 114 ? -7.153 -12.516 35.816 1.00 67.75 114 GLU A O 1
ATOM 904 N N . PRO A 1 115 ? -6.852 -11.361 33.899 1.00 70.00 115 PRO A N 1
ATOM 905 C CA . PRO A 1 115 ? -6.748 -12.538 33.051 1.00 70.00 115 PRO A CA 1
ATOM 906 C C . PRO A 1 115 ? -5.732 -13.557 33.562 1.00 70.00 115 PRO A C 1
ATOM 908 O O . PRO A 1 115 ? -4.631 -13.204 33.982 1.00 70.00 115 PRO A O 1
ATOM 911 N N . TRP A 1 116 ? -6.058 -14.846 33.453 1.00 72.31 116 TRP A N 1
ATOM 912 C CA . TRP A 1 116 ? -5.219 -15.929 33.978 1.00 72.31 116 TRP A CA 1
ATOM 913 C C . TRP A 1 116 ? -3.779 -15.928 33.432 1.00 72.31 116 TRP A C 1
ATOM 915 O O . TRP A 1 116 ? -2.869 -16.381 34.122 1.00 72.31 116 TRP A O 1
ATOM 925 N N . TRP A 1 117 ? -3.550 -15.379 32.235 1.00 71.62 117 TRP A N 1
ATOM 926 C CA . TRP A 1 117 ? -2.216 -15.242 31.642 1.00 71.62 117 TRP A CA 1
ATOM 927 C C . TRP A 1 117 ? -1.381 -14.090 32.229 1.00 71.62 117 TRP A C 1
ATOM 929 O O . TRP A 1 117 ? -0.160 -14.142 32.147 1.00 71.62 117 TRP A O 1
ATOM 939 N N . LEU A 1 118 ? -2.002 -13.076 32.846 1.00 66.81 118 LEU A N 1
ATOM 940 C CA . LEU A 1 118 ? -1.299 -12.030 33.611 1.00 66.81 118 LEU A CA 1
ATOM 941 C C . LEU A 1 118 ? -0.925 -12.513 35.022 1.00 66.81 118 LEU A C 1
ATOM 943 O O . LEU A 1 118 ? 0.048 -12.043 35.605 1.00 66.81 118 LEU A O 1
ATOM 947 N N . ARG A 1 119 ? -1.614 -13.537 35.544 1.00 64.00 119 ARG A N 1
ATOM 948 C CA . ARG A 1 119 ? -1.285 -14.153 36.844 1.00 64.00 119 ARG A CA 1
ATOM 949 C C . ARG A 1 119 ? 0.048 -14.912 36.848 1.00 64.00 119 ARG A C 1
ATOM 951 O O . ARG A 1 119 ? 0.570 -15.195 37.920 1.00 64.00 119 ARG A O 1
ATOM 958 N N . TRP A 1 120 ? 0.606 -15.244 35.683 1.00 62.62 120 TRP A N 1
ATOM 959 C CA . TRP A 1 120 ? 1.892 -15.948 35.570 1.00 62.62 120 TRP A CA 1
ATOM 960 C C . TRP A 1 120 ? 3.116 -15.025 35.621 1.00 62.62 120 TRP A C 1
ATOM 962 O O . TRP A 1 120 ? 4.209 -15.497 35.917 1.00 62.62 120 TRP A O 1
ATOM 972 N N . THR A 1 121 ? 2.961 -13.719 35.381 1.00 63.16 121 THR A N 1
ATOM 973 C CA . THR A 1 121 ? 4.090 -12.768 35.387 1.00 63.16 121 THR A CA 1
ATOM 974 C C . THR A 1 121 ? 4.430 -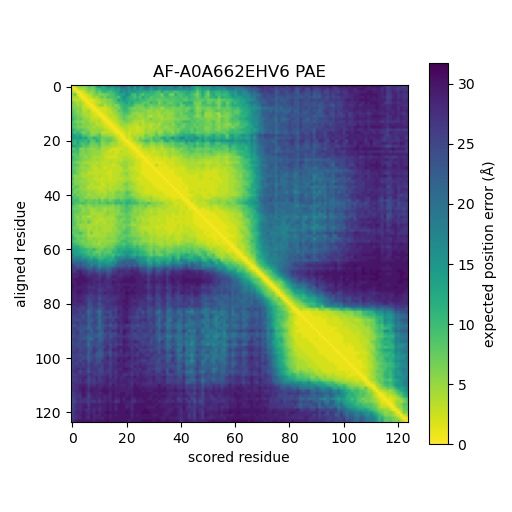12.207 36.771 1.00 63.16 121 THR A C 1
ATOM 976 O O . THR A 1 121 ? 5.416 -11.492 36.898 1.00 63.16 121 THR A O 1
ATOM 979 N N . GLY A 1 122 ? 3.644 -12.530 37.806 1.00 52.75 122 GLY A N 1
ATOM 980 C CA . GLY A 1 122 ? 3.835 -12.050 39.183 1.00 52.75 122 GLY A CA 1
ATOM 981 C C . GLY A 1 122 ? 4.531 -13.026 40.141 1.00 52.75 122 GLY A C 1
ATOM 982 O O . GLY A 1 122 ? 4.551 -12.765 41.338 1.00 52.75 122 GLY A O 1
ATOM 983 N N . ALA A 1 123 ? 5.064 -14.154 39.660 1.00 48.97 123 ALA A N 1
ATOM 984 C CA . ALA A 1 123 ? 5.830 -15.089 40.485 1.00 48.97 123 ALA A CA 1
ATOM 985 C C . ALA A 1 123 ? 7.339 -14.803 40.369 1.00 48.97 123 ALA A C 1
ATOM 987 O O . ALA A 1 123 ? 8.050 -15.492 39.636 1.00 48.97 123 ALA A O 1
ATOM 988 N N . GLN A 1 124 ? 7.811 -13.776 41.079 1.00 44.03 124 GLN A N 1
ATOM 989 C CA . GLN A 1 124 ? 9.214 -13.609 41.477 1.00 44.03 124 GLN A CA 1
ATOM 990 C C . GLN A 1 124 ? 9.289 -13.153 42.929 1.00 44.03 124 GLN A C 1
ATOM 992 O O . GLN A 1 124 ? 8.511 -12.245 43.295 1.00 44.03 124 GLN A O 1
#

Secondary structure (DSSP, 8-state):
-HHHHHHHHHHHTTTEEE-GGG-EEE-HHHHHHHHHHHHHHHTT--HHHHHHHHHHHHHHHHHHHSS---------SSSHHHHHHHHHHHHHHHHHHHHHHHHHHHHHHHHS-S-TTTTTTT--

Radius of gyration: 23.96 Å; Cα contacts (8 Å, |Δi|>4): 43; chains: 1; bounding box: 53×28×72 Å